Protein AF-I8R9P9-F1 (afdb_monomer_lite)

pLDDT: mean 88.87, std 10.89, range [56.78, 98.19]

Structure (mmCIF, N/CA/C/O backbone):
data_AF-I8R9P9-F1
#
_entry.id   AF-I8R9P9-F1
#
loop_
_atom_site.group_PDB
_atom_site.id
_atom_site.type_symbol
_atom_site.label_atom_id
_atom_site.label_alt_id
_atom_site.label_comp_id
_atom_site.label_asym_id
_atom_site.label_entity_id
_atom_site.label_seq_id
_atom_site.pdbx_PDB_ins_code
_atom_site.Cartn_x
_atom_site.Cartn_y
_atom_site.Cartn_z
_atom_site.occupancy
_atom_site.B_iso_or_equiv
_atom_site.auth_seq_id
_atom_site.auth_comp_id
_atom_site.auth_asym_id
_atom_site.auth_atom_id
_atom_site.pdbx_PDB_model_num
ATOM 1 N N . MET A 1 1 ? 14.908 2.561 -14.571 1.00 56.78 1 MET A N 1
ATOM 2 C CA . MET A 1 1 ? 14.451 1.162 -14.385 1.00 56.78 1 MET A CA 1
ATOM 3 C C . MET A 1 1 ? 13.161 0.856 -15.139 1.00 56.78 1 MET A C 1
ATOM 5 O O . MET A 1 1 ? 13.160 -0.116 -15.873 1.00 56.78 1 MET A O 1
ATOM 9 N N . GLN A 1 2 ? 12.105 1.674 -15.031 1.00 62.41 2 GLN A N 1
ATOM 10 C CA . GLN A 1 2 ? 10.828 1.422 -15.730 1.00 62.41 2 GLN A CA 1
ATOM 11 C C . GLN A 1 2 ? 10.957 1.360 -17.267 1.00 62.41 2 GLN A C 1
ATOM 13 O O . GLN A 1 2 ? 10.376 0.471 -17.874 1.00 62.41 2 GLN A O 1
ATOM 18 N N . GLY A 1 3 ? 11.791 2.212 -17.881 1.00 70.50 3 GLY A N 1
ATOM 19 C CA . GLY A 1 3 ? 11.992 2.207 -19.340 1.00 70.50 3 GLY A CA 1
ATOM 20 C C . GLY A 1 3 ? 12.586 0.907 -19.905 1.00 70.50 3 GLY A C 1
ATOM 21 O O . GLY A 1 3 ? 12.110 0.417 -20.917 1.00 70.50 3 GLY A O 1
ATOM 22 N N . ILE A 1 4 ? 13.558 0.294 -19.214 1.00 76.25 4 ILE A N 1
ATOM 23 C CA . ILE A 1 4 ? 14.201 -0.955 -19.674 1.00 76.25 4 ILE A CA 1
ATOM 24 C C . ILE A 1 4 ? 13.219 -2.133 -19.620 1.00 76.25 4 ILE A C 1
ATOM 26 O O . ILE A 1 4 ? 13.216 -2.977 -20.509 1.00 76.25 4 ILE A O 1
ATOM 30 N N . LEU A 1 5 ? 12.377 -2.181 -18.583 1.00 74.75 5 LEU A N 1
ATOM 31 C CA . LEU A 1 5 ? 11.332 -3.199 -18.450 1.00 74.75 5 LEU A CA 1
ATOM 32 C C . LEU 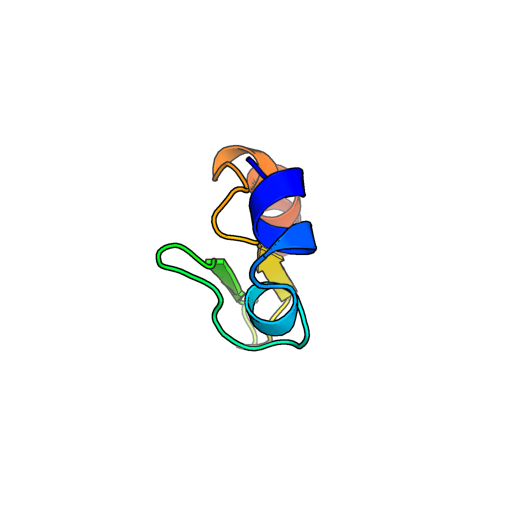A 1 5 ? 10.275 -3.049 -19.546 1.00 74.75 5 LEU A C 1
ATOM 34 O O . LEU A 1 5 ? 9.872 -4.041 -20.132 1.00 74.75 5 LEU A O 1
ATOM 38 N N . GLN A 1 6 ? 9.876 -1.818 -19.863 1.00 73.94 6 GLN A N 1
ATOM 39 C CA . GLN A 1 6 ? 8.888 -1.564 -20.907 1.00 73.94 6 GLN A CA 1
ATOM 40 C C . GLN A 1 6 ? 9.406 -1.885 -22.314 1.00 73.94 6 GLN A C 1
ATOM 42 O O . GLN A 1 6 ? 8.647 -2.372 -23.143 1.00 73.94 6 GLN A O 1
ATOM 47 N N . GLU A 1 7 ? 10.689 -1.637 -22.574 1.00 80.62 7 GLU A N 1
ATOM 48 C CA . GLU A 1 7 ? 11.317 -1.918 -23.866 1.00 80.62 7 GLU A CA 1
ATOM 49 C C . GLU A 1 7 ? 11.572 -3.417 -24.080 1.00 80.62 7 GLU A C 1
ATOM 51 O O . GLU A 1 7 ? 11.386 -3.921 -25.184 1.00 80.62 7 GLU A O 1
ATOM 56 N N . LYS A 1 8 ? 12.007 -4.134 -23.034 1.00 80.94 8 LYS A N 1
ATOM 57 C CA . LYS A 1 8 ? 12.491 -5.519 -23.164 1.00 80.94 8 LYS A CA 1
ATOM 58 C C . LYS A 1 8 ? 11.520 -6.593 -22.689 1.00 80.94 8 LYS A C 1
ATOM 60 O O . LYS A 1 8 ? 11.648 -7.724 -23.142 1.00 80.94 8 LYS A O 1
ATOM 65 N N . PHE A 1 9 ? 10.597 -6.252 -21.792 1.00 78.75 9 PHE A N 1
ATOM 66 C CA . PHE A 1 9 ? 9.659 -7.187 -21.162 1.00 78.75 9 PHE A CA 1
ATOM 67 C C . PHE A 1 9 ? 8.273 -6.538 -20.947 1.00 78.75 9 PHE A C 1
ATOM 69 O O . PHE A 1 9 ? 7.803 -6.422 -19.806 1.00 78.75 9 PHE A O 1
ATOM 76 N N . PRO A 1 10 ? 7.619 -6.037 -22.013 1.00 75.69 10 PRO A N 1
ATOM 77 C CA . PRO A 1 10 ? 6.334 -5.339 -21.916 1.00 75.69 10 PRO A CA 1
ATOM 78 C C . PRO A 1 10 ? 5.218 -6.198 -21.303 1.00 75.69 10 PRO A C 1
ATOM 80 O O . PRO A 1 10 ? 4.327 -5.664 -20.641 1.00 75.69 10 PRO A O 1
ATOM 83 N N . GLU A 1 11 ? 5.282 -7.517 -21.462 1.00 75.06 11 GLU A N 1
ATOM 84 C CA . GLU A 1 11 ? 4.350 -8.492 -20.894 1.00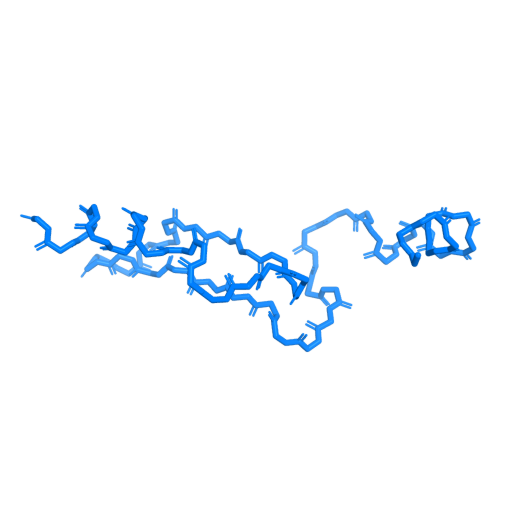 75.06 11 GLU A CA 1
ATOM 85 C C . GLU A 1 11 ? 4.330 -8.489 -19.362 1.00 75.06 11 GLU A C 1
ATOM 87 O O . GLU A 1 11 ? 3.277 -8.698 -18.774 1.00 75.06 11 GLU A O 1
ATOM 92 N N . ILE A 1 12 ? 5.448 -8.159 -18.704 1.00 72.94 12 ILE A N 1
ATOM 93 C CA . ILE A 1 12 ? 5.514 -8.046 -17.236 1.00 72.94 12 ILE A CA 1
ATOM 94 C C . ILE A 1 12 ? 4.721 -6.825 -16.749 1.00 72.94 12 ILE A C 1
ATOM 96 O O . ILE A 1 12 ? 4.258 -6.776 -15.611 1.00 72.94 12 ILE A O 1
ATOM 100 N N . LEU A 1 13 ? 4.565 -5.806 -17.596 1.00 70.94 13 LEU A N 1
ATOM 101 C CA . LEU A 1 13 ? 3.830 -4.584 -17.270 1.00 70.94 13 LEU A CA 1
ATOM 102 C C . LEU A 1 13 ? 2.369 -4.632 -17.724 1.00 70.94 13 LEU A C 1
ATOM 104 O O . LEU A 1 13 ? 1.573 -3.827 -17.232 1.00 70.94 13 LEU A O 1
ATOM 108 N N . ALA A 1 14 ? 2.027 -5.551 -18.624 1.00 71.62 14 ALA A N 1
ATOM 109 C CA . ALA A 1 14 ? 0.697 -5.714 -19.181 1.00 71.62 14 ALA A CA 1
ATOM 110 C C . ALA A 1 14 ? -0.198 -6.568 -18.271 1.00 71.62 14 ALA A C 1
ATOM 112 O O . ALA A 1 14 ? 0.237 -7.553 -17.685 1.00 71.62 14 ALA A O 1
ATOM 113 N N . GLY A 1 15 ? -1.472 -6.187 -18.176 1.00 75.19 15 GLY A N 1
ATOM 114 C CA . GLY A 1 15 ? -2.470 -6.930 -17.412 1.00 75.19 15 GLY A CA 1
ATOM 115 C C . GLY A 1 15 ? -2.402 -6.733 -15.895 1.00 75.19 15 GLY A C 1
ATOM 116 O O . GLY A 1 15 ? -1.629 -5.928 -15.361 1.00 75.19 15 GLY A O 1
ATOM 117 N N . ASP A 1 16 ? -3.269 -7.486 -15.222 1.00 79.25 16 ASP A N 1
ATOM 118 C CA . ASP A 1 16 ? -3.539 -7.391 -13.789 1.00 79.25 16 ASP A CA 1
ATOM 119 C C . ASP A 1 16 ? -2.880 -8.520 -12.977 1.00 79.25 16 ASP A C 1
ATOM 121 O O . ASP A 1 16 ? -3.185 -8.695 -11.797 1.00 79.25 16 ASP A O 1
ATOM 125 N N . ASP A 1 17 ? -1.918 -9.245 -13.539 1.00 87.12 17 ASP A N 1
ATOM 126 C CA . ASP A 1 17 ? -1.202 -10.299 -12.817 1.00 87.12 17 ASP A CA 1
ATOM 127 C C . ASP A 1 17 ? -0.249 -9.739 -11.747 1.00 87.12 17 ASP A C 1
ATOM 129 O O . ASP A 1 17 ? 0.106 -8.555 -11.736 1.00 87.12 17 ASP A O 1
ATOM 133 N N . ILE A 1 18 ? 0.170 -10.583 -10.800 1.00 89.00 18 ILE A N 1
ATOM 134 C CA . ILE A 1 18 ? 1.154 -10.207 -9.775 1.00 89.00 18 ILE A CA 1
ATOM 135 C C . ILE A 1 18 ? 2.534 -10.106 -10.436 1.00 89.00 18 ILE A C 1
ATOM 137 O O . ILE A 1 18 ? 3.201 -11.107 -10.676 1.00 89.00 18 ILE A O 1
ATOM 141 N N . LYS A 1 19 ? 2.966 -8.870 -10.703 1.00 82.00 19 LYS A N 1
ATOM 142 C CA . LYS A 1 19 ? 4.178 -8.569 -11.483 1.00 82.00 19 LYS A CA 1
ATOM 143 C C . LYS A 1 19 ? 5.476 -8.919 -10.757 1.00 82.00 19 LYS A C 1
ATOM 145 O O . LYS A 1 19 ? 6.455 -9.303 -11.388 1.00 82.00 19 LYS A O 1
ATOM 150 N N . TRP A 1 20 ? 5.509 -8.738 -9.433 1.00 89.38 20 TRP A N 1
ATOM 151 C CA . TRP A 1 20 ? 6.684 -9.023 -8.606 1.00 89.38 20 TRP A CA 1
ATOM 152 C C . TRP A 1 20 ? 6.331 -9.142 -7.117 1.00 89.38 20 TRP A C 1
ATOM 154 O O . TRP A 1 20 ? 5.235 -8.770 -6.677 1.00 89.38 20 TRP A O 1
ATOM 164 N N . ASN A 1 21 ? 7.312 -9.594 -6.331 1.00 94.44 21 ASN A N 1
ATOM 165 C CA . ASN A 1 21 ? 7.271 -9.567 -4.871 1.00 94.44 21 ASN A CA 1
ATOM 166 C C . ASN A 1 21 ? 6.926 -8.159 -4.362 1.00 94.44 21 ASN A C 1
ATOM 168 O O . ASN A 1 21 ? 7.400 -7.163 -4.910 1.00 94.44 21 ASN A O 1
ATOM 172 N N . PHE A 1 22 ? 6.141 -8.091 -3.283 1.00 94.75 22 PHE A N 1
ATOM 173 C CA . PHE A 1 22 ? 5.633 -6.856 -2.667 1.00 94.75 22 PHE A CA 1
ATOM 174 C C . PHE A 1 22 ? 4.546 -6.110 -3.455 1.00 94.75 22 PHE A C 1
ATOM 176 O O . PHE A 1 22 ? 4.378 -4.908 -3.263 1.00 94.75 22 PHE A O 1
ATOM 183 N N . THR A 1 23 ? 3.764 -6.782 -4.298 1.00 94.56 23 THR A N 1
ATOM 184 C CA . THR A 1 23 ? 2.453 -6.236 -4.700 1.00 94.56 23 THR A CA 1
ATOM 185 C C . THR A 1 23 ? 1.558 -6.169 -3.458 1.00 94.56 23 THR A C 1
ATOM 187 O O . THR A 1 23 ? 1.461 -7.156 -2.730 1.00 94.56 23 THR A O 1
ATOM 190 N N . LYS A 1 24 ? 0.949 -5.013 -3.166 1.00 96.75 24 LYS A N 1
ATOM 191 C CA . LYS A 1 24 ? 0.135 -4.819 -1.952 1.00 96.75 24 LYS A CA 1
ATOM 192 C C . LYS A 1 24 ? -1.337 -4.653 -2.310 1.00 96.75 24 LYS A C 1
ATOM 194 O O . LYS A 1 24 ? -1.659 -3.959 -3.273 1.00 96.75 24 LYS A O 1
ATOM 199 N N . PHE A 1 25 ? -2.211 -5.227 -1.491 1.00 97.25 25 PHE A N 1
ATOM 200 C CA . PHE A 1 25 ? -3.659 -5.067 -1.584 1.00 97.25 25 PHE A CA 1
ATOM 201 C C . PHE A 1 25 ? -4.183 -4.487 -0.273 1.00 97.25 25 PHE A C 1
ATOM 203 O O . PHE A 1 25 ? -3.819 -4.962 0.803 1.00 97.25 25 PHE A O 1
ATOM 210 N N . LEU A 1 26 ? -5.014 -3.454 -0.370 1.00 98.19 26 LEU A N 1
ATOM 211 C CA . LEU A 1 26 ? -5.735 -2.882 0.760 1.00 98.19 26 LEU A CA 1
ATOM 212 C C . LEU A 1 26 ? -7.148 -3.459 0.765 1.00 98.19 26 LEU A C 1
ATOM 214 O O . LEU A 1 26 ? -7.871 -3.316 -0.222 1.00 98.19 26 LEU A O 1
ATOM 218 N N . ILE A 1 27 ? -7.513 -4.115 1.863 1.00 98.12 27 ILE A N 1
ATOM 219 C CA . ILE A 1 27 ? -8.802 -4.790 2.037 1.00 98.12 27 ILE A CA 1
ATOM 220 C C . ILE A 1 27 ? -9.642 -4.002 3.046 1.00 98.12 27 ILE A C 1
ATOM 222 O O . ILE A 1 27 ? -9.124 -3.600 4.090 1.00 98.12 27 ILE A O 1
ATOM 226 N N . ASP A 1 28 ? -10.912 -3.751 2.722 1.00 97.94 28 ASP A N 1
ATOM 227 C CA . ASP A 1 28 ? -11.846 -3.053 3.612 1.00 97.94 28 ASP A CA 1
ATOM 228 C C . ASP A 1 28 ? -12.430 -3.968 4.709 1.00 97.94 28 ASP A C 1
ATOM 230 O O . ASP A 1 28 ? -12.172 -5.172 4.765 1.00 97.94 28 ASP A O 1
ATOM 234 N N . ARG A 1 29 ? -13.242 -3.390 5.606 1.00 96.81 29 ARG A N 1
ATOM 235 C CA . ARG A 1 29 ? -13.878 -4.119 6.721 1.00 96.81 29 ARG A CA 1
ATOM 236 C C . ARG A 1 29 ? -14.906 -5.161 6.265 1.00 96.81 29 ARG A C 1
ATOM 238 O O . ARG A 1 29 ? -15.281 -6.020 7.058 1.00 96.81 29 ARG A O 1
ATOM 245 N N . GLN A 1 30 ? -15.382 -5.073 5.029 1.00 97.56 30 GLN A N 1
ATOM 246 C CA . GLN A 1 30 ? -16.338 -5.995 4.423 1.00 97.56 30 GLN A CA 1
ATOM 247 C C . GLN A 1 30 ? -15.636 -7.098 3.612 1.00 97.56 30 GLN A C 1
ATOM 249 O O . GLN A 1 30 ? -16.301 -8.015 3.137 1.00 97.56 30 GLN A O 1
ATOM 254 N N . GLY A 1 31 ? -14.306 -7.042 3.488 1.00 97.38 31 GLY A N 1
ATOM 255 C CA . GLY A 1 31 ? -13.502 -8.002 2.738 1.00 97.38 31 GLY A CA 1
ATOM 256 C C . GLY A 1 31 ? -13.329 -7.663 1.255 1.00 97.38 31 GLY A C 1
ATOM 257 O O . GLY A 1 31 ? -12.798 -8.492 0.517 1.00 97.38 31 GLY A O 1
ATOM 258 N N . ASN A 1 32 ? -13.737 -6.475 0.795 1.00 97.94 32 ASN A N 1
ATOM 259 C CA . ASN A 1 32 ? -13.543 -6.061 -0.596 1.00 97.94 32 ASN A CA 1
ATOM 260 C C . ASN A 1 32 ? -12.156 -5.447 -0.812 1.00 97.94 32 ASN A C 1
ATOM 262 O O . ASN A 1 32 ? -11.559 -4.848 0.086 1.00 97.94 32 ASN A O 1
ATOM 266 N N . VAL A 1 33 ? -11.658 -5.541 -2.047 1.00 97.31 33 VAL A N 1
ATOM 267 C CA . VAL A 1 33 ? -10.420 -4.870 -2.459 1.00 97.31 33 VAL A CA 1
ATOM 268 C C . VAL A 1 33 ? -10.688 -3.374 -2.622 1.00 97.31 33 VAL A C 1
ATOM 270 O O . VAL A 1 33 ? -11.316 -2.948 -3.587 1.00 97.31 33 VAL A O 1
ATOM 273 N N . ALA A 1 34 ? -10.175 -2.575 -1.691 1.00 97.19 34 ALA A N 1
ATOM 274 C CA . ALA A 1 34 ? -10.280 -1.117 -1.707 1.00 97.19 34 ALA A CA 1
ATOM 275 C C . ALA A 1 34 ? -9.123 -0.441 -2.462 1.00 97.19 34 ALA A C 1
ATOM 277 O O . ALA A 1 34 ? -9.228 0.719 -2.854 1.00 97.19 34 ALA A O 1
ATOM 278 N N . GLY A 1 35 ? -8.010 -1.151 -2.674 1.00 96.81 35 GLY A N 1
ATOM 279 C CA . GLY A 1 35 ? -6.887 -0.644 -3.456 1.00 96.81 35 GLY A CA 1
ATOM 280 C C . GLY A 1 35 ? -5.839 -1.704 -3.779 1.00 96.81 35 GLY A C 1
ATOM 281 O O . GLY A 1 35 ? -5.681 -2.689 -3.055 1.00 96.81 35 GLY A O 1
ATOM 282 N N . ARG A 1 36 ? -5.092 -1.471 -4.861 1.00 95.94 36 ARG A N 1
ATOM 283 C CA . ARG A 1 36 ? -3.953 -2.281 -5.305 1.00 95.94 36 ARG A CA 1
ATOM 284 C C . ARG A 1 36 ? -2.759 -1.373 -5.571 1.00 95.94 36 ARG A C 1
ATOM 286 O O . ARG A 1 36 ? -2.887 -0.367 -6.264 1.00 95.94 36 ARG A O 1
ATOM 293 N N . TYR A 1 37 ? -1.594 -1.757 -5.065 1.00 95.62 37 TYR A N 1
ATOM 294 C CA . TYR A 1 37 ? -0.373 -0.967 -5.161 1.00 95.62 37 TYR A CA 1
ATOM 295 C C . TYR A 1 37 ? 0.771 -1.806 -5.711 1.00 95.62 37 TYR A C 1
ATOM 297 O O . TYR A 1 37 ? 1.071 -2.898 -5.219 1.00 95.62 37 TYR A O 1
ATOM 305 N N . GLU A 1 38 ? 1.437 -1.253 -6.718 1.00 92.88 38 GLU A N 1
ATOM 306 C CA . GLU A 1 38 ? 2.582 -1.882 -7.362 1.00 92.88 38 GLU A CA 1
ATOM 307 C C . GLU A 1 38 ? 3.760 -2.080 -6.385 1.00 92.88 38 GLU A C 1
ATOM 309 O O . GLU A 1 38 ? 3.928 -1.307 -5.431 1.00 92.88 38 GLU A O 1
ATOM 314 N N . PRO A 1 39 ? 4.644 -3.065 -6.634 1.00 92.88 39 PRO A N 1
ATOM 315 C CA . PRO A 1 39 ? 5.857 -3.308 -5.849 1.00 92.88 39 PRO A CA 1
ATOM 316 C C . PRO A 1 39 ? 6.692 -2.059 -5.561 1.00 92.88 39 PRO A C 1
ATOM 318 O O . PRO A 1 39 ? 7.220 -1.900 -4.462 1.00 92.88 39 PRO A O 1
ATOM 321 N N . THR A 1 40 ? 6.747 -1.142 -6.525 1.00 91.81 40 THR A N 1
ATOM 322 C CA . THR A 1 40 ? 7.531 0.097 -6.458 1.00 91.81 40 THR A CA 1
ATOM 323 C C . THR A 1 40 ? 6.904 1.185 -5.586 1.00 91.81 40 THR A C 1
ATOM 325 O O . THR A 1 40 ? 7.583 2.157 -5.255 1.00 91.81 40 THR A O 1
ATOM 328 N N . LYS A 1 41 ? 5.630 1.055 -5.188 1.00 94.88 41 LYS A N 1
ATOM 329 C CA . LYS A 1 41 ? 5.002 2.016 -4.279 1.0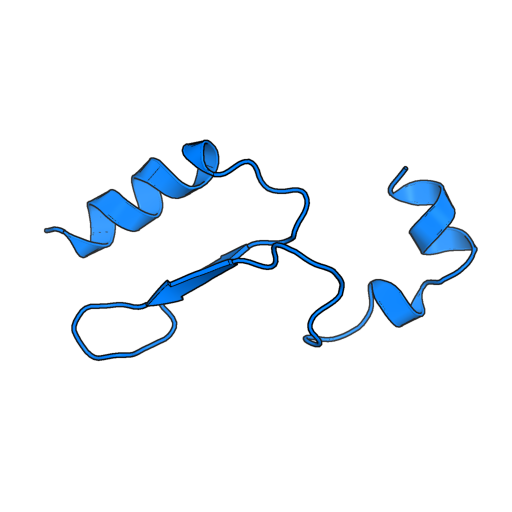0 94.88 41 LYS A CA 1
ATOM 330 C C . LYS A 1 41 ? 5.487 1.817 -2.850 1.00 94.88 41 LYS A C 1
ATOM 332 O O . LYS A 1 41 ? 5.420 0.715 -2.298 1.00 94.88 41 LYS A O 1
ATOM 337 N N . ALA A 1 42 ? 5.961 2.922 -2.273 1.00 96.50 42 ALA A N 1
ATOM 338 C CA . ALA A 1 42 ? 6.400 2.999 -0.891 1.00 96.50 42 ALA A CA 1
ATOM 339 C C . ALA A 1 42 ? 5.199 2.817 0.053 1.00 96.50 42 ALA A C 1
ATOM 341 O O . ALA A 1 42 ? 4.173 3.468 -0.171 1.00 96.50 42 ALA A O 1
ATOM 342 N N . PRO A 1 43 ? 5.316 2.011 1.124 1.00 95.81 43 PRO A N 1
ATOM 343 C CA . PRO A 1 43 ? 4.201 1.764 2.034 1.00 95.81 43 PRO A CA 1
ATOM 344 C C . PRO A 1 43 ? 3.570 3.036 2.611 1.00 95.81 43 PRO A C 1
ATOM 346 O O . PRO A 1 43 ? 2.350 3.146 2.654 1.00 95.81 43 PRO A O 1
ATOM 349 N N . LEU A 1 44 ? 4.390 4.036 2.955 1.00 97.69 44 LEU A N 1
ATOM 350 C CA . LEU A 1 44 ? 3.915 5.300 3.526 1.00 97.69 44 LEU A CA 1
ATOM 351 C C . LEU A 1 44 ? 2.980 6.075 2.579 1.00 97.69 44 LEU A C 1
ATOM 353 O O . LEU A 1 44 ? 2.098 6.793 3.027 1.00 97.69 44 LEU A O 1
ATOM 357 N N . SER A 1 45 ? 3.103 5.886 1.260 1.00 97.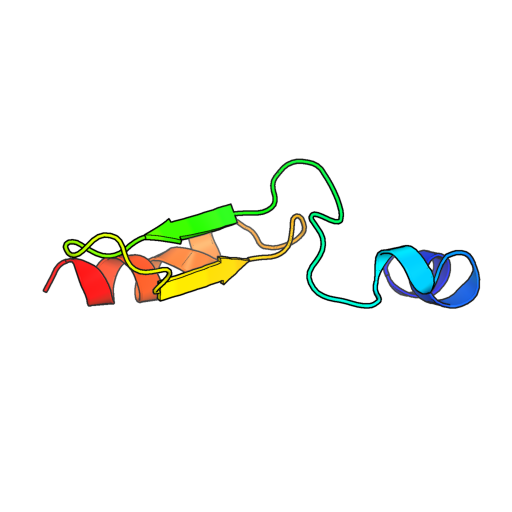12 45 SER A N 1
ATOM 358 C CA . SER A 1 45 ? 2.197 6.540 0.304 1.00 97.12 45 SER A CA 1
ATOM 359 C C . SER A 1 45 ? 0.748 6.035 0.366 1.00 97.12 45 SER A C 1
ATOM 361 O O . SER A 1 45 ? -0.125 6.688 -0.195 1.00 97.12 45 SER A O 1
ATOM 363 N N . MET A 1 46 ? 0.490 4.913 1.054 1.00 97.62 46 MET A N 1
ATOM 364 C CA . MET A 1 46 ? -0.844 4.317 1.220 1.00 97.62 46 MET A CA 1
ATOM 365 C C . MET A 1 46 ? -1.577 4.833 2.473 1.00 97.62 46 MET A C 1
ATOM 367 O O . MET A 1 46 ? -2.734 4.483 2.685 1.00 97.62 46 MET A O 1
ATOM 371 N N . GLU A 1 47 ? -0.926 5.656 3.306 1.00 97.94 47 GLU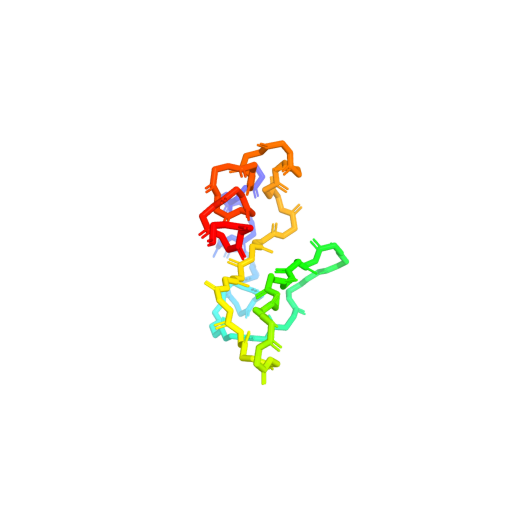 A N 1
ATOM 372 C CA . GLU A 1 47 ? -1.440 6.127 4.604 1.00 97.94 47 GLU A CA 1
ATOM 373 C C . GLU A 1 47 ? -2.847 6.729 4.497 1.00 97.94 47 GLU A C 1
ATOM 375 O O . GLU A 1 47 ? -3.772 6.260 5.154 1.00 97.94 47 GLU A O 1
ATOM 380 N N . LYS A 1 48 ? -3.045 7.689 3.586 1.00 97.69 48 LYS A N 1
ATOM 381 C CA . LYS A 1 48 ? -4.342 8.364 3.400 1.00 97.69 48 LYS A CA 1
ATOM 382 C C . LYS A 1 48 ? -5.468 7.418 2.983 1.00 97.69 48 LYS A C 1
ATOM 384 O O . LYS A 1 48 ? -6.629 7.654 3.317 1.00 97.69 48 LYS A O 1
ATOM 389 N N . ASP A 1 49 ? -5.144 6.382 2.215 1.00 97.44 49 ASP A N 1
ATOM 390 C CA . ASP A 1 49 ? -6.129 5.402 1.763 1.00 97.44 49 ASP A CA 1
ATOM 391 C C . ASP A 1 49 ? -6.507 4.446 2.898 1.00 97.44 49 ASP A C 1
ATOM 393 O O . ASP A 1 49 ? -7.682 4.113 3.040 1.00 97.44 49 ASP A O 1
ATOM 397 N N . ILE A 1 50 ? -5.551 4.089 3.762 1.00 97.62 50 ILE A N 1
ATOM 398 C CA . ILE A 1 50 ? -5.803 3.323 4.990 1.00 97.62 50 ILE A CA 1
ATOM 399 C C . ILE A 1 50 ? -6.665 4.139 5.960 1.00 97.62 50 ILE A C 1
ATOM 401 O O . ILE A 1 50 ? -7.691 3.648 6.424 1.00 97.62 50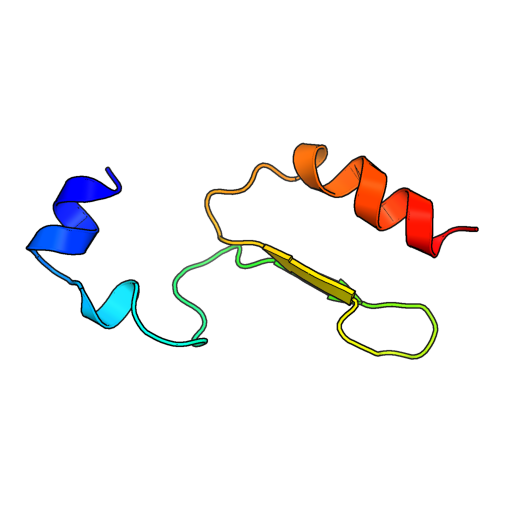 ILE A O 1
ATOM 405 N N . GLU A 1 51 ? -6.308 5.399 6.227 1.00 97.81 51 GLU A N 1
ATOM 406 C CA . GLU A 1 51 ? -7.065 6.289 7.120 1.00 97.81 51 GLU A CA 1
ATOM 407 C C . GLU A 1 51 ? -8.525 6.451 6.689 1.00 97.81 51 GLU A C 1
ATOM 409 O O . GLU A 1 51 ? -9.424 6.515 7.531 1.00 97.81 51 GLU A O 1
ATOM 414 N N . ARG A 1 52 ? -8.787 6.485 5.376 1.00 96.94 52 ARG A N 1
ATOM 415 C CA . ARG A 1 52 ? -10.148 6.570 4.831 1.00 96.94 52 ARG A CA 1
ATOM 416 C C . ARG A 1 52 ? -11.014 5.381 5.247 1.00 96.94 52 ARG A C 1
ATOM 418 O O . ARG A 1 52 ? -12.204 5.577 5.464 1.00 96.94 52 ARG A O 1
ATOM 425 N N . LEU A 1 53 ? -10.432 4.189 5.374 1.00 97.19 53 LEU A N 1
ATOM 426 C CA . LEU A 1 53 ? -11.142 2.959 5.749 1.00 97.19 53 LEU A CA 1
ATOM 427 C C . LEU A 1 53 ? -11.303 2.780 7.265 1.00 97.19 53 LEU A C 1
ATOM 429 O O . LEU A 1 53 ? -12.005 1.870 7.707 1.00 97.19 53 LEU A O 1
ATOM 433 N N . LEU A 1 54 ? -10.632 3.610 8.067 1.00 95.81 54 LEU A N 1
ATOM 434 C CA . LEU A 1 54 ? -10.735 3.565 9.525 1.00 95.81 54 LEU A CA 1
ATOM 435 C C . LEU A 1 54 ? -11.894 4.400 10.072 1.00 95.81 54 LEU A C 1
ATOM 437 O O . LEU A 1 54 ? -12.350 4.118 11.184 1.00 95.81 54 LEU A O 1
ATOM 441 N N . LYS A 1 55 ? -12.357 5.387 9.300 1.00 84.56 55 LYS A N 1
ATOM 442 C CA . LYS A 1 55 ? -13.572 6.153 9.598 1.00 84.56 55 LYS A CA 1
ATOM 443 C C . LYS A 1 55 ? -14.812 5.257 9.568 1.00 84.56 55 LYS A C 1
ATOM 445 O O . LYS A 1 55 ? -15.758 5.601 10.301 1.00 84.56 55 LYS A O 1
#

InterPro domains:
  IPR000889 Glutathione peroxidase [PS51355] (1-55)
  IPR000889 Glutathione peroxidase [PTHR11592] (11-54)
  IPR036249 Thioredoxin-like superfamily [SSF52833] (8-55)

Radius of gyration: 13.74 Å; chains: 1; bounding box: 31×19×34 Å

Sequence (55 aa):
MQGILQEKFPEILAGDDIKWNFTKFLIDRQGNVAGRYEPTKAPLSMEKDIERLLK

Organism: NCBI:txid1149862

Secondary structure (DSSP, 8-state):
-HHHHHHH-HHHHSSSS--STT-EEEE-TTS-EEEEE-TTS-GGGGHHHHHHHH-

Foldseek 3Di:
DVVVCCVPPVVLVDDDDQSDPQFDFDAAPVGDTQDTDHNPDDPVVCVVVNVVRVD